Protein AF-A0A382B9G0-F1 (afdb_monomer_lite)

Sequence (33 aa):
MKLKNKVALITGAGLGMGRATASLFSKEGAKVI

Radius of gyration: 8.77 Å; chains: 1; bounding box: 17×12×23 Å

Foldseek 3Di:
DQQAPAEAEFPPCPDDPSVVVQVVNVVVHYNYD

Organism: NCBI:txid408172

Structure (mmCIF, N/CA/C/O backbone):
data_AF-A0A382B9G0-F1
#
_entry.id   AF-A0A382B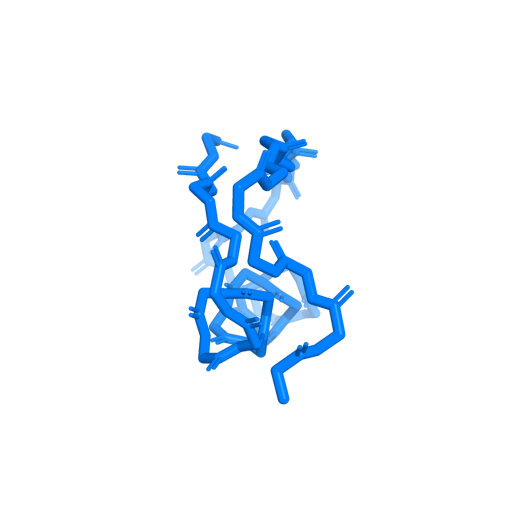9G0-F1
#
loop_
_atom_site.group_PDB
_atom_site.id
_atom_site.type_symbol
_atom_site.label_atom_id
_atom_site.label_alt_id
_atom_site.label_comp_id
_atom_site.label_asym_id
_atom_site.label_entity_id
_atom_site.label_seq_id
_atom_site.pdbx_PDB_ins_code
_atom_site.Cartn_x
_atom_site.Cartn_y
_atom_site.Cartn_z
_atom_site.occupancy
_atom_site.B_iso_or_equiv
_atom_site.auth_seq_id
_atom_site.auth_comp_id
_atom_site.auth_asym_id
_atom_site.auth_atom_id
_atom_site.pdbx_PDB_model_num
ATOM 1 N N . MET A 1 1 ? 0.225 -2.947 15.826 1.00 77.94 1 MET A N 1
ATOM 2 C CA . MET A 1 1 ? -0.651 -2.151 14.943 1.00 77.94 1 MET A CA 1
ATOM 3 C C . MET A 1 1 ? -0.337 -0.673 15.096 1.00 77.94 1 MET A C 1
ATOM 5 O O . MET A 1 1 ? -1.023 0.040 15.822 1.00 77.94 1 MET A O 1
ATOM 9 N N . LYS A 1 2 ? 0.729 -0.226 14.430 1.00 95.06 2 LYS A N 1
ATOM 10 C CA . LYS A 1 2 ? 1.165 1.179 14.420 1.00 95.06 2 LYS A CA 1
ATOM 11 C C . LYS A 1 2 ? 0.397 2.042 13.411 1.00 95.06 2 LYS A C 1
ATO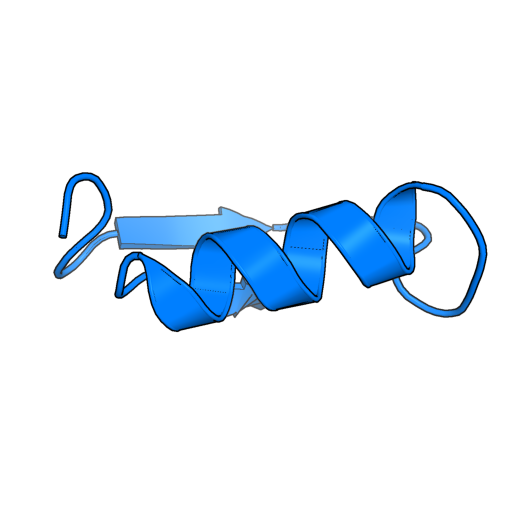M 13 O O . LYS A 1 2 ? 0.369 3.256 13.564 1.00 95.06 2 LYS A O 1
ATOM 18 N N . LEU A 1 3 ? -0.225 1.433 12.396 1.00 98.00 3 LEU A N 1
ATOM 19 C CA . LEU A 1 3 ? -0.845 2.141 11.266 1.00 98.00 3 LEU A CA 1
ATOM 20 C C . LEU A 1 3 ? -2.371 1.990 11.203 1.00 98.00 3 LEU A C 1
ATOM 22 O O . LEU A 1 3 ? -2.985 2.285 10.178 1.00 98.00 3 LEU A O 1
ATOM 26 N N . LYS A 1 4 ? -3.001 1.549 12.297 1.00 97.75 4 LYS A N 1
ATOM 27 C CA . LYS A 1 4 ? -4.458 1.409 12.374 1.00 97.75 4 LYS A CA 1
ATOM 28 C C . LYS A 1 4 ? -5.146 2.734 12.023 1.00 97.75 4 LYS A C 1
ATOM 30 O O . LYS A 1 4 ? -4.744 3.792 12.505 1.00 97.75 4 LYS A O 1
ATOM 35 N N . ASN A 1 5 ? -6.199 2.662 11.207 1.00 97.62 5 ASN A N 1
ATOM 36 C CA . ASN A 1 5 ? -6.983 3.813 10.735 1.00 97.62 5 ASN A CA 1
ATOM 37 C C . ASN A 1 5 ? -6.175 4.841 9.916 1.00 97.62 5 ASN A C 1
ATOM 39 O O . ASN A 1 5 ? -6.568 6.005 9.826 1.00 97.62 5 ASN A O 1
ATOM 43 N N . LYS A 1 6 ? -5.046 4.439 9.321 1.00 98.38 6 LYS A N 1
ATOM 44 C CA . LYS A 1 6 ? -4.291 5.265 8.368 1.00 98.38 6 LYS A CA 1
ATOM 45 C C . LYS A 1 6 ? -4.491 4.773 6.940 1.00 98.38 6 LYS A C 1
ATOM 47 O O . LYS A 1 6 ? -4.737 3.590 6.712 1.00 98.38 6 LYS A O 1
ATOM 52 N N . VAL A 1 7 ? -4.367 5.695 5.989 1.00 98.25 7 VAL A N 1
ATOM 53 C CA . VAL A 1 7 ? -4.340 5.400 4.553 1.00 98.25 7 VAL A CA 1
ATOM 54 C C . VAL A 1 7 ? -2.909 5.577 4.055 1.00 98.25 7 VAL A C 1
ATOM 56 O O . VAL A 1 7 ? -2.279 6.583 4.376 1.00 98.25 7 VAL A O 1
ATOM 59 N N . ALA A 1 8 ? -2.400 4.608 3.297 1.00 98.06 8 ALA A N 1
ATOM 60 C CA . ALA A 1 8 ? -1.061 4.644 2.717 1.00 98.06 8 ALA A CA 1
ATOM 61 C C . ALA A 1 8 ? -1.143 4.450 1.200 1.00 98.06 8 ALA A C 1
ATOM 63 O O . ALA A 1 8 ? -1.564 3.390 0.749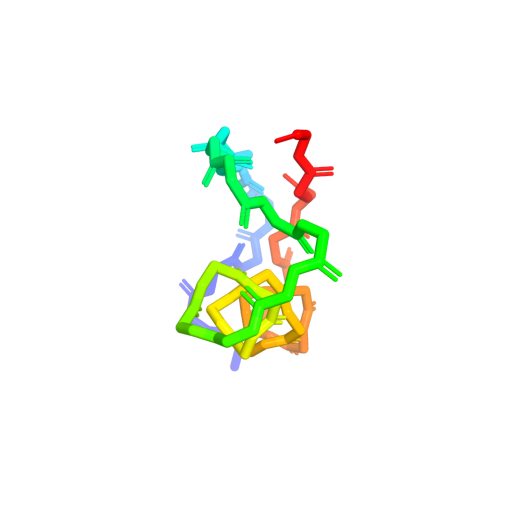 1.00 98.06 8 ALA A O 1
ATOM 64 N N . LEU A 1 9 ? -0.738 5.467 0.437 1.00 98.12 9 LEU A N 1
ATOM 65 C CA . LEU A 1 9 ? -0.612 5.390 -1.018 1.00 98.12 9 LEU A CA 1
ATOM 66 C C . LEU A 1 9 ? 0.770 4.831 -1.366 1.00 98.12 9 LEU A C 1
ATOM 68 O O . LEU A 1 9 ? 1.777 5.459 -1.032 1.00 98.12 9 LEU A O 1
ATOM 72 N N . ILE A 1 10 ? 0.828 3.664 -2.008 1.00 97.56 10 ILE A N 1
ATOM 73 C CA . ILE A 1 10 ? 2.097 2.992 -2.324 1.00 97.56 10 ILE A CA 1
ATOM 74 C C . ILE A 1 10 ? 2.206 2.766 -3.830 1.00 97.56 10 ILE A C 1
ATOM 76 O O . ILE A 1 10 ? 1.553 1.903 -4.411 1.00 97.56 10 ILE A O 1
ATOM 80 N N . THR A 1 11 ? 3.106 3.511 -4.469 1.00 97.56 11 THR A N 1
ATOM 81 C CA . THR A 1 11 ? 3.427 3.334 -5.888 1.00 97.56 11 THR A CA 1
ATOM 82 C C . THR A 1 11 ? 4.391 2.159 -6.089 1.00 97.56 11 THR A C 1
ATOM 84 O O . THR A 1 11 ? 5.154 1.788 -5.196 1.00 97.56 11 THR A O 1
ATOM 87 N N . GLY A 1 12 ? 4.340 1.516 -7.261 1.00 96.94 12 GLY A N 1
ATOM 88 C CA . GLY A 1 12 ? 5.217 0.376 -7.563 1.00 96.94 12 GLY A CA 1
ATOM 89 C C . GLY A 1 12 ? 4.954 -0.877 -6.712 1.00 96.94 12 GLY A C 1
ATOM 90 O O . GLY A 1 12 ? 5.830 -1.730 -6.592 1.00 96.94 12 GLY A O 1
ATOM 91 N N . ALA A 1 13 ? 3.756 -1.027 -6.134 1.00 98.00 13 ALA A N 1
ATOM 92 C CA . ALA A 1 13 ? 3.402 -2.143 -5.248 1.00 98.00 13 ALA A CA 1
ATOM 93 C C . ALA A 1 13 ? 3.291 -3.526 -5.934 1.00 98.00 13 ALA A C 1
ATOM 95 O O . ALA A 1 13 ? 3.00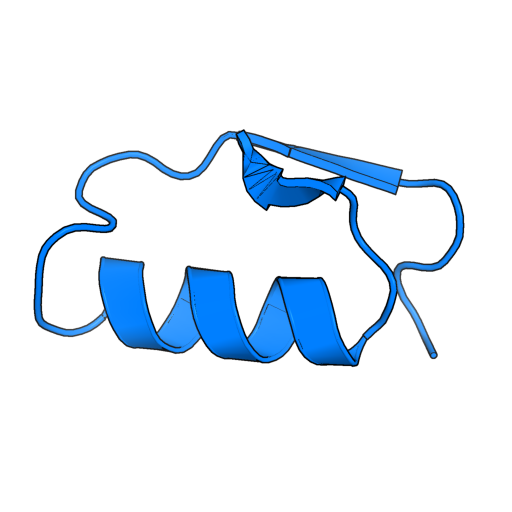5 -4.525 -5.274 1.00 98.00 13 ALA A O 1
ATOM 96 N N . GLY A 1 14 ? 3.528 -3.610 -7.248 1.00 96.81 14 GLY A N 1
ATOM 97 C CA . GLY A 1 14 ? 3.428 -4.856 -8.014 1.00 96.81 14 GLY A CA 1
ATOM 98 C C . GLY A 1 14 ? 4.545 -5.868 -7.729 1.00 96.81 14 GLY A C 1
ATOM 99 O O . GLY A 1 14 ? 4.312 -7.073 -7.800 1.00 96.81 14 GLY A O 1
ATOM 100 N N . LEU A 1 15 ? 5.751 -5.410 -7.373 1.00 97.62 15 LEU A N 1
ATOM 101 C CA . LEU A 1 15 ? 6.907 -6.281 -7.126 1.00 97.62 15 LEU A CA 1
ATOM 102 C C . LEU A 1 15 ? 7.933 -5.650 -6.173 1.00 97.62 15 LEU A C 1
ATOM 104 O O . LEU A 1 15 ? 7.823 -4.486 -5.788 1.00 97.62 15 LEU A O 1
ATOM 108 N N . GLY A 1 16 ? 8.928 -6.449 -5.781 1.00 97.81 16 GLY A N 1
ATOM 109 C CA . GLY A 1 16 ? 10.081 -6.004 -4.999 1.00 97.81 16 GLY A CA 1
ATOM 110 C C . GLY A 1 16 ? 9.702 -5.273 -3.710 1.00 97.81 16 GLY A C 1
ATOM 111 O O . GLY A 1 1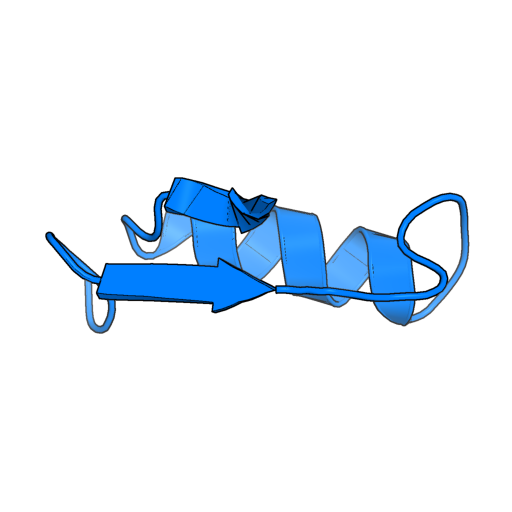6 ? 8.816 -5.700 -2.965 1.00 97.81 16 GLY A O 1
ATOM 112 N N . MET A 1 17 ? 10.385 -4.154 -3.460 1.00 98.19 17 MET A N 1
ATOM 113 C CA . MET A 1 17 ? 10.212 -3.366 -2.239 1.00 98.19 17 MET A CA 1
ATOM 114 C C . MET A 1 17 ? 8.799 -2.796 -2.104 1.00 98.19 17 MET A C 1
ATOM 116 O O . MET A 1 17 ? 8.237 -2.856 -1.016 1.00 98.19 17 MET A O 1
ATOM 120 N N . GLY A 1 18 ? 8.187 -2.313 -3.190 1.00 98.19 18 GLY A N 1
ATOM 121 C CA . GLY A 1 18 ? 6.831 -1.759 -3.138 1.00 98.19 18 GLY A CA 1
ATOM 122 C C . GLY A 1 18 ? 5.812 -2.786 -2.638 1.00 98.19 18 GLY A C 1
ATOM 123 O O . GLY A 1 18 ? 5.006 -2.488 -1.756 1.00 98.19 18 GLY A O 1
ATOM 124 N N . ARG A 1 19 ? 5.899 -4.030 -3.132 1.00 98.50 19 ARG A N 1
ATOM 125 C CA . ARG A 1 19 ? 5.029 -5.135 -2.695 1.00 98.50 19 ARG A CA 1
ATOM 126 C C . ARG A 1 19 ? 5.247 -5.500 -1.228 1.00 98.50 19 ARG A C 1
ATOM 128 O O . ARG A 1 19 ? 4.281 -5.712 -0.493 1.00 98.50 19 ARG A O 1
ATOM 135 N N . ALA A 1 20 ? 6.508 -5.571 -0.799 1.00 98.56 20 ALA A N 1
ATOM 136 C CA . ALA A 1 20 ? 6.857 -5.875 0.586 1.00 98.56 20 ALA A CA 1
ATOM 137 C C . ALA A 1 20 ? 6.331 -4.795 1.547 1.00 98.56 20 ALA A C 1
ATOM 139 O O . ALA A 1 20 ? 5.704 -5.122 2.557 1.00 98.56 20 ALA A O 1
ATOM 140 N N . THR A 1 21 ? 6.498 -3.519 1.190 1.00 98.31 21 THR A N 1
ATOM 141 C CA . THR A 1 21 ? 6.000 -2.376 1.964 1.00 98.31 21 THR A CA 1
ATOM 142 C C . THR A 1 21 ? 4.477 -2.378 2.052 1.00 98.31 21 THR A C 1
ATOM 144 O O . THR A 1 21 ? 3.940 -2.264 3.153 1.00 98.31 21 THR A O 1
ATOM 147 N N . ALA A 1 22 ? 3.769 -2.596 0.938 1.00 98.50 22 ALA A N 1
ATOM 148 C CA . ALA A 1 22 ? 2.308 -2.694 0.930 1.00 98.50 22 ALA A CA 1
ATOM 149 C C . ALA A 1 22 ? 1.794 -3.825 1.831 1.00 98.50 22 ALA A C 1
ATOM 151 O O . ALA A 1 22 ? 0.869 -3.625 2.621 1.00 98.50 22 ALA A O 1
ATOM 152 N N . SER A 1 23 ? 2.441 -4.993 1.780 1.00 98.31 23 SER A N 1
ATOM 153 C CA . SER A 1 23 ? 2.092 -6.125 2.640 1.00 98.31 23 SER A CA 1
ATOM 154 C C . SER A 1 23 ? 2.301 -5.808 4.124 1.00 98.31 23 SER A C 1
ATOM 156 O O . SER A 1 23 ? 1.414 -6.059 4.942 1.00 98.31 23 SER A O 1
ATOM 158 N N . LEU A 1 24 ? 3.447 -5.221 4.484 1.00 98.31 24 LEU A N 1
ATOM 159 C CA . LEU A 1 24 ? 3.750 -4.853 5.867 1.00 98.31 24 LEU A CA 1
ATOM 160 C C . LEU A 1 24 ? 2.784 -3.784 6.396 1.00 98.31 24 LEU A C 1
ATOM 162 O O . LEU A 1 24 ? 2.285 -3.900 7.513 1.00 98.31 24 LEU A O 1
ATOM 166 N N . PHE A 1 25 ? 2.479 -2.768 5.590 1.00 98.31 25 PHE A N 1
ATOM 167 C CA . PHE A 1 25 ? 1.601 -1.670 5.996 1.00 98.31 25 PHE A CA 1
ATOM 168 C C . PHE A 1 25 ? 0.162 -2.144 6.198 1.00 98.31 25 PHE A C 1
ATOM 170 O O . P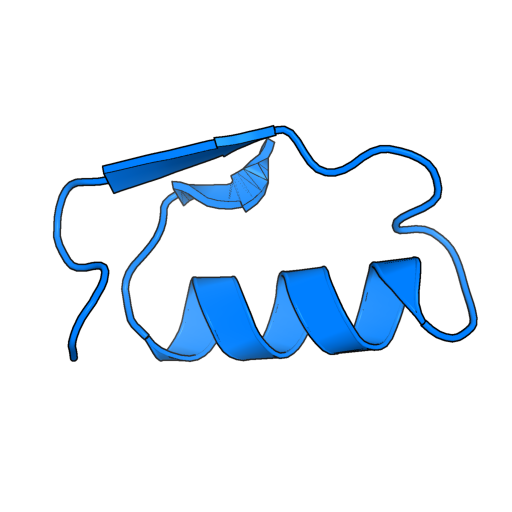HE A 1 25 ? -0.480 -1.756 7.177 1.00 98.31 25 PHE A O 1
ATOM 177 N N . SER A 1 26 ? -0.319 -3.038 5.332 1.00 97.94 26 SER A N 1
ATOM 178 C CA . SER A 1 26 ? -1.621 -3.681 5.504 1.00 97.94 26 SER A CA 1
ATOM 179 C C . SER A 1 26 ? -1.682 -4.495 6.805 1.00 97.94 26 SER A C 1
ATOM 181 O O . SER A 1 26 ? -2.628 -4.335 7.578 1.00 97.94 26 SER A O 1
ATOM 183 N N . LYS A 1 27 ? -0.634 -5.276 7.125 1.00 98.19 27 LYS A N 1
ATOM 184 C CA . LYS A 1 27 ? -0.530 -6.025 8.397 1.00 98.19 27 LYS A CA 1
ATOM 185 C C . LYS A 1 27 ? -0.525 -5.118 9.629 1.00 98.19 27 LYS A C 1
ATOM 187 O O . LYS A 1 27 ? -1.101 -5.468 10.656 1.00 98.19 27 LYS A O 1
ATOM 192 N N . GLU A 1 28 ? 0.081 -3.937 9.533 1.00 98.38 28 GLU A N 1
ATOM 193 C CA . GLU A 1 28 ? 0.074 -2.946 10.615 1.00 98.38 28 GLU A CA 1
ATOM 194 C C . GLU A 1 28 ? -1.257 -2.186 10.768 1.00 98.38 28 GLU A C 1
ATOM 196 O O . GLU A 1 28 ? -1.403 -1.407 11.719 1.00 98.38 28 GLU A O 1
ATOM 201 N N . GLY A 1 29 ? -2.235 -2.446 9.892 1.00 97.88 29 GLY A N 1
ATOM 202 C CA . GLY A 1 29 ? -3.600 -1.923 9.968 1.00 97.88 29 GLY A CA 1
ATOM 203 C C . GLY A 1 29 ? -3.895 -0.739 9.052 1.00 97.88 29 GLY A C 1
ATOM 204 O O . GLY A 1 29 ? -4.931 -0.094 9.233 1.00 97.88 29 GLY A O 1
ATOM 205 N N . ALA A 1 30 ? -3.007 -0.431 8.104 1.00 98.50 30 ALA A N 1
ATOM 206 C CA . ALA A 1 30 ? -3.251 0.613 7.119 1.00 98.50 30 ALA A CA 1
ATOM 207 C C . ALA A 1 30 ? -4.208 0.128 6.021 1.00 98.50 30 ALA A C 1
ATOM 209 O O . ALA A 1 30 ? -4.107 -1.000 5.534 1.00 98.50 30 ALA A O 1
ATOM 210 N N . LYS A 1 31 ? -5.073 1.026 5.548 1.00 98.50 31 LYS A N 1
ATOM 211 C CA . LYS A 1 31 ? -5.722 0.890 4.244 1.00 98.50 31 LYS A CA 1
ATOM 212 C C . LYS A 1 31 ? -4.710 1.294 3.173 1.00 98.50 31 LYS A C 1
ATOM 214 O O . LYS A 1 31 ? -4.399 2.476 3.036 1.00 98.50 31 LYS A O 1
ATOM 219 N N . VAL A 1 32 ? -4.177 0.317 2.451 1.00 97.94 32 VAL A N 1
ATOM 220 C CA . VAL A 1 32 ? -3.231 0.564 1.356 1.00 97.94 32 VAL A CA 1
ATOM 221 C C . VAL A 1 32 ? -4.003 0.843 0.065 1.00 97.94 32 VAL A C 1
ATOM 223 O O . VAL A 1 32 ? -4.976 0.142 -0.219 1.00 97.94 32 VAL A O 1
ATOM 226 N N . ILE A 1 33 ? -3.587 1.881 -0.665 1.00 96.75 33 ILE A N 1
ATOM 227 C CA . ILE A 1 33 ? -4.099 2.290 -1.983 1.00 96.75 33 ILE A CA 1
ATOM 228 C C . ILE A 1 33 ? -2.946 2.248 -2.983 1.00 96.75 33 ILE A C 1
ATOM 230 O O . ILE A 1 33 ? -1.835 2.697 -2.611 1.00 96.75 33 ILE A O 1
#

Secondary structure (DSSP, 8-state):
--STT-EE--TTTTSHHHHHHHHHHHHTT-EE-

InterPro domains:
  IPR036291 NAD(P)-binding domain superfamily [SSF51735] (1-33)

pLDDT: mean 97.3, std 3.49, range [77.94, 98.56]